Protein AF-A0A534CG71-F1 (afdb_monomer_lite)

Foldseek 3Di:
DDPPPDDPPPDPPPPVVVVPPPPDFDKDWQKKKKKKWADDPPDPDDDTRHIDIDIDGDPDVVRFVDKDKDKDWDADPRGIMMMIMIIGIDTDD

Sequence (93 aa):
MKLFKVSKIKNINKGFNNRFSNNKIPSFLSGIYLKLAGRVLTQRIQRRVKSKVIQLGSLAKIKARIINTNRFVNKNKRGTFSITIKTGHIIND

pLDDT: mean 79.91, std 15.72, range [44.38, 97.31]

Radius of gyration: 25.42 Å; chains: 1; bounding box: 66×57×42 Å

Secondary structure (DSSP, 8-state):
---------S-GGGGTTTTS------EEEEEEEEEEEE--SSSSS---EEEEEEEEE---TTT-SEEEEEEEEEEETTEEEEEEEEEEEEE--

Structure (mmCIF, N/CA/C/O backbone):
data_AF-A0A534CG71-F1
#
_entry.id   AF-A0A534CG71-F1
#
loop_
_atom_site.group_PDB
_atom_site.id
_atom_site.type_symbol
_atom_site.label_atom_id
_atom_site.label_alt_id
_atom_site.label_comp_id
_atom_site.label_asym_id
_atom_site.label_entity_id
_atom_site.label_seq_id
_atom_site.pdbx_PDB_ins_code
_atom_site.Cartn_x
_atom_site.Cartn_y
_atom_site.Cartn_z
_atom_site.occupancy
_atom_site.B_iso_or_equiv
_atom_site.auth_seq_id
_atom_site.auth_comp_id
_atom_site.auth_asym_id
_atom_site.auth_atom_id
_atom_site.pdbx_PDB_model_num
ATOM 1 N N . MET A 1 1 ? 52.419 -45.263 1.559 1.00 44.38 1 MET A N 1
ATOM 2 C CA . MET A 1 1 ? 51.048 -45.691 1.187 1.00 44.38 1 MET A CA 1
ATOM 3 C C . MET A 1 1 ? 50.361 -44.562 0.426 1.00 44.38 1 MET A C 1
ATOM 5 O O . MET A 1 1 ? 50.254 -43.468 0.960 1.00 44.38 1 MET A O 1
ATOM 9 N N . LYS A 1 2 ? 49.975 -44.782 -0.839 1.00 44.53 2 LYS A N 1
ATOM 10 C CA . LYS A 1 2 ? 49.358 -43.761 -1.710 1.00 44.53 2 LYS A CA 1
ATOM 11 C C . LYS A 1 2 ? 47.839 -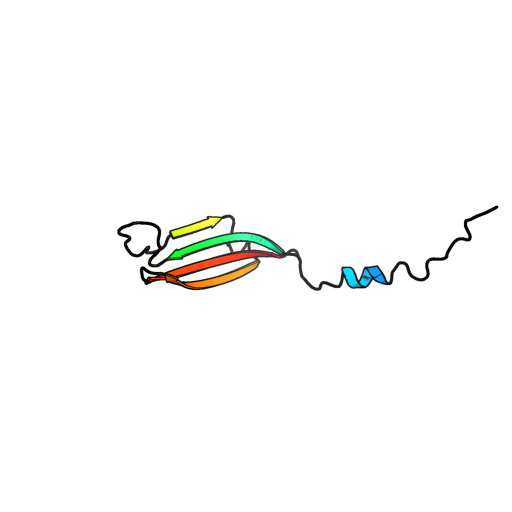43.767 -1.477 1.00 44.53 2 LYS A C 1
ATOM 13 O O . LYS A 1 2 ? 47.151 -44.670 -1.937 1.00 44.53 2 LYS A O 1
ATOM 18 N N . LEU A 1 3 ? 47.336 -42.792 -0.721 1.00 56.09 3 LEU A N 1
ATOM 19 C CA . LEU A 1 3 ? 45.971 -42.759 -0.170 1.00 56.09 3 LEU A CA 1
ATOM 20 C C . LEU A 1 3 ? 44.952 -41.972 -1.014 1.00 56.09 3 LEU A C 1
ATOM 22 O O . LEU A 1 3 ? 43.926 -41.548 -0.501 1.00 56.09 3 LEU A O 1
ATOM 26 N N . PHE A 1 4 ? 45.191 -41.799 -2.315 1.00 57.19 4 PHE A N 1
ATOM 27 C CA . PHE A 1 4 ? 44.242 -41.104 -3.191 1.00 57.19 4 PHE A CA 1
ATOM 28 C C . PHE A 1 4 ? 44.043 -41.877 -4.493 1.00 57.19 4 PHE A C 1
ATOM 30 O O . PHE A 1 4 ? 44.617 -41.570 -5.536 1.00 57.19 4 PHE A O 1
ATOM 37 N N . LYS A 1 5 ? 43.200 -42.911 -4.425 1.00 57.03 5 LYS A N 1
ATOM 38 C CA . LYS A 1 5 ? 42.538 -43.456 -5.612 1.00 57.03 5 LYS A CA 1
ATOM 39 C C . LYS A 1 5 ? 41.527 -42.399 -6.047 1.00 57.03 5 LYS A C 1
ATOM 41 O O . LYS A 1 5 ? 40.532 -42.196 -5.360 1.00 57.03 5 LYS A O 1
ATOM 46 N N . VAL A 1 6 ? 41.830 -41.686 -7.131 1.00 63.06 6 VAL A N 1
ATOM 47 C CA . VAL A 1 6 ? 40.974 -40.644 -7.717 1.00 63.06 6 VAL A CA 1
ATOM 48 C C . VAL A 1 6 ? 39.557 -41.198 -7.874 1.00 63.06 6 VAL A C 1
ATOM 50 O O . VAL A 1 6 ? 39.293 -42.035 -8.740 1.00 63.06 6 VAL A O 1
ATOM 53 N N . SER A 1 7 ? 38.641 -40.764 -7.011 1.00 60.12 7 SER A N 1
ATOM 54 C CA . SER A 1 7 ? 37.226 -41.067 -7.147 1.00 60.12 7 SER A CA 1
ATOM 55 C C . SER A 1 7 ? 36.691 -40.220 -8.299 1.00 60.12 7 SER A C 1
ATOM 57 O O . SER A 1 7 ? 36.523 -39.008 -8.195 1.00 60.12 7 SER A O 1
ATOM 59 N N . LYS A 1 8 ? 36.451 -40.852 -9.453 1.00 63.22 8 LYS A N 1
ATOM 60 C CA . LYS A 1 8 ? 35.696 -40.220 -10.541 1.00 63.22 8 LYS A CA 1
ATOM 61 C C . LYS A 1 8 ? 34.302 -39.890 -10.007 1.00 63.22 8 LYS A C 1
ATOM 63 O O . LYS A 1 8 ? 33.497 -40.794 -9.781 1.00 63.22 8 LYS A O 1
ATOM 68 N N . ILE A 1 9 ? 34.022 -38.605 -9.802 1.00 62.97 9 ILE A N 1
ATOM 69 C CA . ILE A 1 9 ? 32.695 -38.114 -9.427 1.00 62.97 9 ILE A CA 1
ATOM 70 C C . ILE A 1 9 ? 31.746 -38.440 -10.586 1.00 62.97 9 ILE A C 1
ATOM 72 O O . ILE A 1 9 ? 31.775 -37.807 -11.641 1.00 62.97 9 ILE A O 1
ATOM 76 N N . LYS A 1 10 ? 30.921 -39.475 -10.408 1.00 61.41 10 LYS A N 1
ATOM 77 C CA . LYS A 1 10 ? 29.875 -39.865 -11.357 1.00 61.41 10 LYS A CA 1
ATOM 78 C C . LYS A 1 10 ? 28.746 -38.829 -11.228 1.00 61.41 10 LYS A C 1
ATOM 80 O O . LYS A 1 10 ? 27.893 -38.953 -10.359 1.00 61.41 10 LYS A O 1
ATOM 85 N N . ASN A 1 11 ? 28.774 -37.805 -12.084 1.00 62.47 11 ASN A N 1
ATOM 86 C CA . ASN A 1 11 ? 27.792 -36.716 -12.235 1.00 62.47 11 ASN A CA 1
ATOM 87 C C . ASN A 1 11 ? 27.899 -35.526 -11.267 1.00 62.47 11 ASN A C 1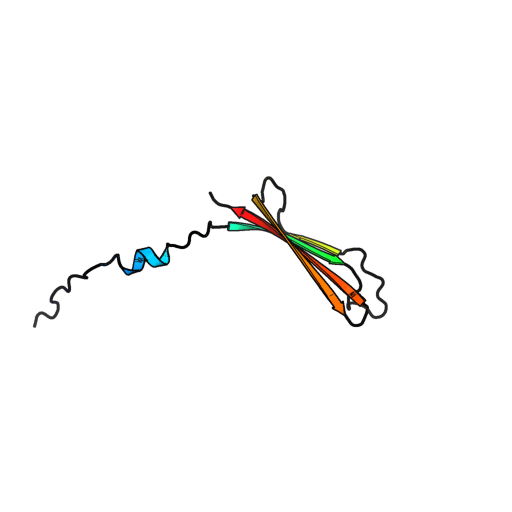
ATOM 89 O O . ASN A 1 11 ? 27.108 -35.382 -10.337 1.00 62.47 11 ASN A O 1
ATOM 93 N N . ILE A 1 12 ? 28.769 -34.577 -11.616 1.00 60.72 12 ILE A N 1
ATOM 94 C CA . ILE A 1 12 ? 28.816 -33.221 -11.035 1.00 60.72 12 ILE A CA 1
ATOM 95 C C . ILE A 1 12 ? 27.475 -32.474 -11.232 1.00 60.72 12 ILE A C 1
ATOM 97 O O . ILE A 1 12 ? 27.045 -31.708 -10.374 1.00 60.72 12 ILE A O 1
ATOM 101 N N . ASN A 1 13 ? 26.749 -32.760 -12.319 1.00 59.00 13 ASN A N 1
ATOM 102 C CA . ASN A 1 13 ? 25.582 -31.973 -12.736 1.00 59.00 13 ASN A CA 1
ATOM 103 C C . ASN A 1 13 ? 24.240 -32.423 -12.125 1.00 59.00 13 ASN A C 1
ATOM 105 O O . ASN A 1 13 ? 23.230 -31.747 -12.314 1.00 59.00 13 ASN A O 1
ATOM 109 N N . LYS A 1 14 ? 24.184 -33.540 -11.379 1.00 60.00 14 LYS A N 1
ATOM 110 C CA . LYS A 1 14 ? 22.902 -34.125 -10.921 1.00 60.00 14 LYS A CA 1
ATOM 111 C C . LYS A 1 14 ? 22.163 -33.255 -9.887 1.00 60.00 14 LYS A C 1
ATOM 113 O O . LYS A 1 14 ? 20.957 -33.394 -9.730 1.00 60.00 14 LYS A O 1
ATOM 118 N N . GLY A 1 15 ? 22.867 -32.345 -9.209 1.00 55.81 15 GLY A N 1
ATOM 119 C CA . GLY A 1 15 ? 22.290 -31.428 -8.215 1.00 55.81 15 GLY A CA 1
ATOM 120 C C . GLY A 1 15 ? 22.171 -29.965 -8.657 1.00 55.81 15 GLY A C 1
ATOM 121 O O . GLY A 1 15 ? 21.561 -2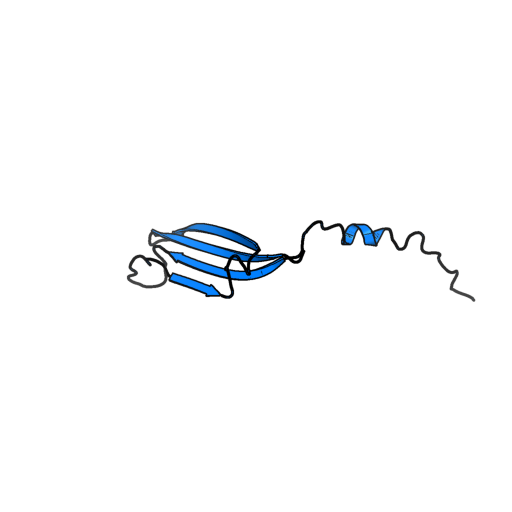9.178 -7.935 1.00 55.81 15 GLY A O 1
ATOM 122 N N . PHE A 1 16 ? 22.748 -29.588 -9.803 1.00 56.62 16 PHE A N 1
ATOM 123 C CA . PHE A 1 16 ? 22.779 -28.190 -10.253 1.00 56.62 16 PHE A CA 1
ATOM 124 C C . PHE A 1 16 ? 21.453 -27.787 -10.918 1.00 56.62 16 PHE A C 1
ATOM 126 O O . PHE A 1 16 ? 20.897 -26.734 -10.615 1.00 56.62 16 PHE A O 1
ATOM 133 N N . ASN A 1 17 ? 20.871 -28.680 -11.726 1.00 56.44 17 ASN A N 1
ATOM 134 C CA . ASN A 1 17 ? 19.670 -28.387 -12.518 1.00 56.44 17 ASN A CA 1
ATOM 135 C C . ASN A 1 17 ? 18.406 -28.158 -11.663 1.00 56.44 17 ASN A C 1
ATOM 137 O O . ASN A 1 17 ? 17.567 -27.338 -12.021 1.00 56.44 17 ASN A O 1
ATOM 141 N N . ASN A 1 18 ? 18.288 -28.800 -10.493 1.00 57.91 18 ASN A N 1
ATOM 142 C CA . ASN A 1 18 ? 17.124 -28.618 -9.612 1.00 57.91 18 ASN A CA 1
ATOM 143 C C . ASN A 1 18 ? 17.150 -27.317 -8.795 1.00 57.91 18 ASN A C 1
ATOM 145 O O . ASN A 1 18 ? 16.108 -26.910 -8.290 1.00 57.91 18 ASN A O 1
ATOM 149 N N . ARG A 1 19 ? 18.308 -26.659 -8.635 1.00 56.38 19 ARG A N 1
ATOM 150 C CA . ARG A 1 19 ? 18.406 -25.422 -7.833 1.00 56.38 19 ARG A CA 1
ATOM 151 C C . ARG A 1 19 ? 18.054 -24.166 -8.630 1.00 56.38 19 ARG A C 1
ATOM 153 O O . ARG A 1 19 ? 17.613 -23.188 -8.037 1.00 56.38 19 ARG A O 1
ATOM 160 N N . P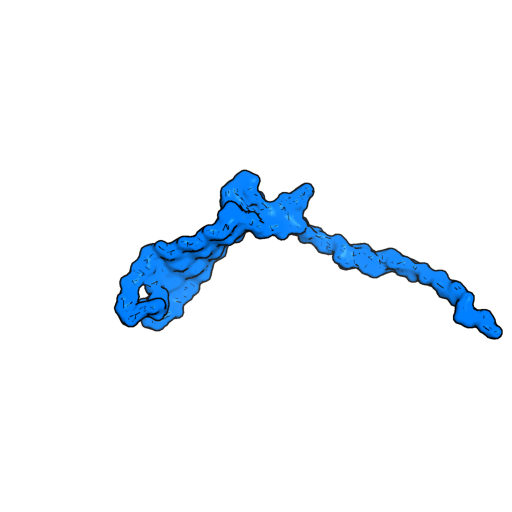HE A 1 20 ? 18.201 -24.214 -9.955 1.00 54.44 20 PHE A N 1
ATOM 161 C CA . PHE A 1 20 ? 17.904 -23.101 -10.865 1.00 54.44 20 PHE A CA 1
ATOM 162 C C . PHE A 1 20 ? 16.586 -23.268 -11.639 1.00 54.44 20 PHE A C 1
ATOM 164 O O . PHE A 1 20 ? 16.200 -22.375 -12.382 1.00 54.44 20 PHE A O 1
ATOM 171 N N . SER A 1 21 ? 15.837 -24.350 -11.402 1.00 54.72 21 SER A N 1
ATOM 172 C CA . SER A 1 21 ? 14.487 -24.586 -11.945 1.00 54.72 21 SER A CA 1
ATOM 173 C C . SER A 1 21 ? 13.398 -23.725 -11.269 1.00 54.72 21 SER A C 1
ATOM 175 O O . SER A 1 21 ? 12.250 -24.145 -11.119 1.00 54.72 21 SER A O 1
ATOM 177 N N . ASN A 1 22 ? 13.728 -22.516 -10.817 1.00 56.03 22 ASN A N 1
ATOM 178 C CA . ASN A 1 22 ? 12.710 -21.558 -10.410 1.00 56.03 22 ASN A CA 1
ATOM 179 C C . ASN A 1 22 ? 12.348 -20.720 -11.638 1.00 56.03 22 ASN A C 1
ATOM 181 O O . ASN A 1 22 ? 13.034 -19.752 -11.941 1.00 56.03 22 ASN A O 1
ATOM 185 N N . ASN A 1 23 ? 11.215 -21.023 -12.280 1.00 61.91 23 ASN A N 1
ATOM 186 C CA . ASN A 1 23 ? 10.558 -20.171 -13.290 1.00 61.91 23 ASN A CA 1
ATOM 187 C C . ASN A 1 23 ? 10.065 -18.818 -12.711 1.00 61.91 23 ASN A C 1
ATOM 189 O O . ASN A 1 23 ? 9.101 -18.228 -13.196 1.00 61.91 23 ASN A O 1
ATOM 193 N N . LYS A 1 24 ? 10.662 -18.337 -11.616 1.00 68.12 24 LYS A N 1
ATOM 194 C CA . LYS A 1 24 ? 10.297 -17.082 -10.967 1.00 68.12 24 LYS A CA 1
ATOM 195 C C . LYS A 1 24 ? 11.158 -15.984 -11.560 1.00 68.12 24 LYS A C 1
ATOM 197 O O . LYS A 1 24 ? 12.356 -15.924 -11.299 1.00 68.12 24 LYS A O 1
ATOM 202 N N . ILE A 1 25 ? 10.519 -15.122 -12.338 1.00 75.75 25 ILE A N 1
ATOM 203 C CA . ILE A 1 25 ? 11.154 -13.945 -12.918 1.00 75.75 25 ILE A CA 1
ATOM 204 C C . ILE A 1 25 ? 11.595 -13.032 -11.759 1.00 75.75 25 ILE A C 1
ATOM 206 O O . ILE A 1 25 ? 10.774 -12.734 -10.879 1.00 75.75 25 ILE A O 1
ATOM 210 N N . PRO A 1 26 ? 12.875 -12.625 -11.693 1.00 82.31 26 PRO A N 1
ATOM 211 C CA . PRO A 1 26 ? 13.351 -11.759 -10.626 1.00 82.31 26 PRO A CA 1
ATOM 212 C C . PRO A 1 26 ? 12.644 -10.401 -10.699 1.00 82.31 26 PRO A C 1
ATOM 214 O O . PRO A 1 26 ? 12.519 -9.798 -11.765 1.00 82.31 26 PRO A O 1
ATOM 217 N N . SER A 1 27 ? 12.174 -9.911 -9.549 1.00 87.25 27 SER A N 1
ATOM 218 C CA . SER A 1 27 ? 11.514 -8.608 -9.455 1.00 87.25 27 SER A CA 1
ATOM 219 C C . SER A 1 27 ? 12.067 -7.778 -8.304 1.00 87.25 27 SER A C 1
ATOM 221 O O . SER A 1 27 ? 12.349 -8.305 -7.226 1.00 87.25 27 SER A O 1
ATOM 223 N N . PHE A 1 28 ? 12.179 -6.471 -8.526 1.00 89.81 28 PHE A N 1
ATOM 224 C CA . PHE A 1 28 ? 12.640 -5.497 -7.541 1.00 89.81 28 PHE A CA 1
ATOM 225 C C . PHE A 1 28 ? 11.501 -4.581 -7.121 1.00 89.81 28 PHE A C 1
ATOM 227 O O . PHE A 1 28 ? 10.665 -4.186 -7.933 1.00 89.81 28 PHE A O 1
ATOM 234 N N . LEU A 1 29 ? 11.468 -4.214 -5.844 1.00 92.19 29 LEU A N 1
ATOM 235 C CA . LEU A 1 29 ? 10.460 -3.300 -5.325 1.00 92.19 29 LEU A CA 1
ATOM 236 C C . LEU A 1 29 ? 10.759 -1.865 -5.793 1.00 92.19 29 LEU A C 1
ATOM 238 O O . LEU A 1 29 ? 11.780 -1.289 -5.435 1.00 92.19 29 LEU A O 1
ATOM 242 N N . SER A 1 30 ? 9.853 -1.288 -6.581 1.00 93.62 30 SER A N 1
ATOM 243 C CA . SER A 1 30 ? 9.942 0.082 -7.112 1.00 93.62 30 SER A CA 1
ATOM 244 C C . SER A 1 30 ? 9.377 1.120 -6.139 1.00 93.62 30 SER A C 1
ATOM 246 O O . SER A 1 30 ? 9.882 2.240 -6.017 1.00 93.62 30 SER A O 1
ATOM 248 N N . GLY A 1 31 ? 8.319 0.747 -5.417 1.00 94.50 31 GLY A N 1
ATOM 249 C CA . GLY A 1 31 ? 7.673 1.629 -4.458 1.00 94.50 31 GLY A CA 1
ATOM 250 C C . GLY A 1 31 ? 6.585 0.944 -3.644 1.00 94.50 31 GLY A C 1
ATOM 251 O O . GLY A 1 31 ? 6.008 -0.066 -4.050 1.00 94.50 31 GLY A O 1
ATOM 252 N N . ILE A 1 32 ? 6.300 1.525 -2.483 1.00 95.62 32 ILE A N 1
ATOM 253 C CA . ILE A 1 32 ? 5.261 1.093 -1.555 1.00 95.62 32 ILE A CA 1
ATOM 254 C C . ILE A 1 32 ? 4.348 2.280 -1.258 1.00 95.62 32 ILE A C 1
ATOM 256 O O . ILE A 1 32 ? 4.793 3.381 -0.939 1.00 95.62 32 ILE A O 1
ATOM 260 N N . TYR A 1 33 ? 3.049 2.034 -1.314 1.00 96.81 33 TYR A N 1
ATOM 261 C CA . TYR A 1 33 ? 2.004 2.969 -0.932 1.00 96.81 33 TYR A CA 1
ATOM 262 C C . TYR A 1 33 ? 1.192 2.373 0.214 1.00 96.81 33 TYR A C 1
ATOM 264 O O . TYR A 1 33 ? 0.674 1.261 0.104 1.00 96.81 33 TYR A O 1
ATOM 272 N N . LEU A 1 34 ? 1.036 3.138 1.289 1.00 96.31 34 LEU A N 1
ATOM 273 C CA . LEU A 1 34 ? 0.262 2.778 2.470 1.00 96.31 34 LEU A CA 1
ATOM 274 C C . LEU A 1 34 ? -0.817 3.828 2.709 1.00 96.31 34 LEU A C 1
ATOM 276 O O . LEU A 1 34 ? -0.527 5.007 2.901 1.00 96.31 34 LEU A O 1
ATOM 280 N N . LYS A 1 35 ? -2.079 3.399 2.738 1.00 95.75 35 LYS A N 1
ATOM 281 C CA . LYS A 1 35 ? -3.223 4.244 3.093 1.00 95.75 35 LYS A CA 1
ATOM 282 C C . LYS A 1 35 ? -3.971 3.651 4.271 1.00 95.75 35 LYS A C 1
ATOM 284 O O . LYS A 1 35 ? -4.465 2.531 4.196 1.00 95.75 35 LYS A O 1
ATOM 289 N N . LEU A 1 36 ? -4.126 4.450 5.316 1.00 93.44 36 LEU A N 1
ATOM 290 C CA . LEU A 1 36 ? -4.901 4.139 6.507 1.00 93.44 36 LEU A CA 1
ATOM 291 C C . LEU A 1 36 ? -6.153 5.021 6.541 1.00 93.44 36 LEU A C 1
ATOM 293 O O . LEU A 1 36 ? -6.070 6.246 6.440 1.00 93.44 36 LEU A O 1
ATOM 297 N N . ALA A 1 37 ? -7.324 4.405 6.661 1.00 92.44 37 ALA A N 1
ATOM 298 C CA . ALA A 1 37 ? -8.603 5.110 6.699 1.00 92.44 37 ALA A CA 1
ATOM 299 C C . ALA A 1 37 ? -9.568 4.462 7.698 1.00 92.44 37 ALA A C 1
ATOM 301 O O . ALA A 1 37 ? -9.499 3.259 7.949 1.00 92.44 37 ALA A O 1
ATOM 302 N N . GLY A 1 38 ? -10.501 5.249 8.237 1.00 90.81 38 GLY A N 1
ATOM 303 C CA . GLY A 1 38 ? -11.512 4.775 9.187 1.00 90.81 38 GLY A CA 1
ATOM 304 C C . GLY A 1 38 ? -11.235 5.199 10.628 1.00 90.81 38 GLY A C 1
ATOM 305 O O . GLY A 1 38 ? -10.635 6.245 10.875 1.00 90.81 38 GLY A O 1
ATOM 306 N N . ARG A 1 39 ? -11.749 4.439 11.597 1.00 87.44 39 ARG A N 1
ATOM 307 C CA . ARG A 1 39 ? -11.631 4.768 13.028 1.00 87.44 39 ARG A CA 1
ATOM 308 C C . ARG A 1 39 ? -10.427 4.031 13.596 1.00 87.44 39 ARG A C 1
ATOM 310 O O . ARG A 1 39 ? -10.465 2.815 13.689 1.00 87.44 39 ARG A O 1
ATOM 317 N N . VAL A 1 40 ? -9.354 4.742 13.931 1.00 82.94 40 VAL A N 1
ATOM 318 C CA . VAL A 1 40 ? -8.087 4.154 14.414 1.00 82.94 40 VAL A CA 1
ATOM 319 C C . VAL A 1 40 ? -7.950 4.412 15.920 1.00 82.94 40 VAL A C 1
ATOM 321 O O . VAL A 1 40 ? -8.648 5.263 16.461 1.00 82.94 40 VAL A O 1
ATOM 324 N N . LEU A 1 41 ? -7.137 3.625 16.628 1.00 73.12 41 LEU A N 1
ATOM 325 C CA . LEU A 1 41 ? -7.055 3.634 18.098 1.00 73.12 41 LEU A CA 1
ATOM 326 C C . LEU A 1 41 ? -6.179 4.757 18.691 1.00 73.12 41 LEU A C 1
ATOM 328 O O . LEU A 1 41 ? -5.974 4.776 19.900 1.00 73.12 41 LEU A O 1
ATOM 332 N N . THR A 1 42 ? -5.649 5.676 17.885 1.00 72.69 42 THR A N 1
ATOM 333 C CA . THR A 1 42 ? -4.503 6.512 18.268 1.00 72.69 42 THR A CA 1
ATOM 334 C C . THR A 1 42 ? -4.798 7.690 19.217 1.00 72.69 42 THR A C 1
ATOM 336 O O . THR A 1 42 ? -3.835 8.255 19.722 1.00 72.69 42 THR A O 1
ATOM 339 N N . GLN A 1 43 ? -6.053 8.067 19.529 1.00 61.28 43 GLN A N 1
ATOM 340 C CA . GLN A 1 43 ? -6.368 9.168 20.476 1.00 61.28 43 GLN A CA 1
ATOM 341 C C . GLN A 1 43 ? -7.660 8.960 21.305 1.00 61.28 43 GLN A C 1
ATOM 343 O O . GLN A 1 43 ? -8.594 8.285 20.867 1.00 61.28 43 GLN A O 1
ATOM 348 N N . ARG A 1 44 ? -7.733 9.582 22.505 1.00 63.88 44 ARG A N 1
ATOM 349 C CA . ARG A 1 44 ? -8.858 9.495 23.476 1.00 63.88 44 ARG A CA 1
ATOM 350 C C . ARG A 1 44 ? -10.223 9.820 22.844 1.00 63.88 44 ARG A C 1
ATOM 352 O O . ARG A 1 44 ? -11.152 9.025 22.997 1.00 63.88 44 ARG A O 1
ATOM 359 N N . ILE A 1 45 ? -10.312 10.893 22.055 1.00 62.25 45 ILE A N 1
ATOM 360 C CA . ILE A 1 45 ? -11.494 11.293 21.272 1.00 62.25 45 ILE A CA 1
ATOM 361 C C . ILE A 1 45 ? -11.057 11.408 19.813 1.00 62.25 45 ILE A C 1
ATOM 363 O O . ILE A 1 45 ? -10.543 12.441 19.399 1.00 62.25 45 ILE A O 1
ATOM 367 N N . GLN A 1 46 ? -11.205 10.342 19.024 1.00 59.62 46 GLN A N 1
ATOM 368 C CA . GLN A 1 46 ? -10.733 10.368 17.640 1.00 59.62 46 GLN A CA 1
ATOM 369 C C . GLN A 1 46 ? -11.884 10.390 16.636 1.00 59.62 46 GLN A C 1
ATOM 371 O O . GLN A 1 46 ? -12.677 9.449 16.534 1.00 59.62 46 GLN A O 1
ATOM 376 N N . ARG A 1 47 ? -11.948 11.487 15.871 1.00 68.81 47 ARG A N 1
ATOM 377 C CA . ARG A 1 47 ? -12.742 11.592 14.641 1.00 68.81 47 ARG A CA 1
ATOM 378 C C . ARG A 1 47 ? -12.284 10.530 13.636 1.00 68.81 47 ARG A C 1
ATOM 380 O O . ARG A 1 47 ? -11.131 10.104 13.634 1.00 68.81 47 ARG A O 1
ATOM 387 N N . ARG A 1 48 ? -13.197 10.113 12.751 1.00 70.62 48 ARG A N 1
ATOM 388 C CA . ARG A 1 48 ? -12.888 9.220 11.622 1.00 70.62 48 ARG A CA 1
ATOM 389 C C . ARG A 1 48 ? -11.731 9.819 10.814 1.00 70.62 48 ARG A C 1
ATOM 391 O O . ARG A 1 48 ? -11.856 10.930 10.304 1.00 70.62 48 ARG A O 1
ATOM 398 N N . VAL A 1 49 ? -10.632 9.081 10.666 1.00 75.50 49 VAL A N 1
ATOM 399 C CA . VAL A 1 49 ? -9.531 9.470 9.780 1.00 75.50 49 VAL A CA 1
ATOM 400 C C . VAL A 1 49 ? -10.050 9.356 8.348 1.00 75.50 49 VAL A C 1
ATOM 402 O O . VAL A 1 49 ? -10.349 8.247 7.895 1.00 75.50 49 VAL A O 1
ATOM 405 N N . LYS A 1 50 ? -10.197 10.494 7.648 1.00 78.31 50 LYS A N 1
ATOM 406 C CA . LYS A 1 50 ? -10.660 10.521 6.246 1.00 78.31 50 LYS A CA 1
ATOM 407 C C . LYS A 1 50 ? -9.714 9.702 5.358 1.00 78.31 50 LYS A C 1
ATOM 409 O O . LYS A 1 50 ? -10.156 8.765 4.701 1.00 78.31 50 LYS A O 1
ATOM 414 N N . SER A 1 51 ? -8.412 9.982 5.427 1.00 85.94 51 SER A N 1
ATOM 415 C CA . SER A 1 51 ? -7.341 9.095 4.957 1.00 85.94 51 SER A CA 1
ATOM 416 C C . SER A 1 51 ? -5.975 9.663 5.324 1.00 85.94 51 SER A C 1
ATOM 418 O O . SER A 1 51 ? -5.724 10.834 5.053 1.00 85.94 51 SER A O 1
ATOM 420 N N . LYS A 1 52 ? -5.079 8.836 5.862 1.00 91.62 52 LYS A N 1
ATOM 421 C CA . LYS A 1 52 ? -3.652 9.148 5.989 1.00 91.62 52 LYS A CA 1
ATOM 422 C C . LYS A 1 52 ? -2.881 8.282 5.001 1.00 91.62 52 LYS A C 1
ATOM 424 O O . LYS A 1 52 ? -3.104 7.073 4.958 1.00 91.62 52 LYS A O 1
ATOM 429 N N . VAL A 1 53 ? -2.032 8.902 4.190 1.00 94.62 53 VAL A N 1
ATOM 430 C CA . VAL A 1 53 ? -1.302 8.240 3.104 1.00 94.62 53 VAL A CA 1
ATO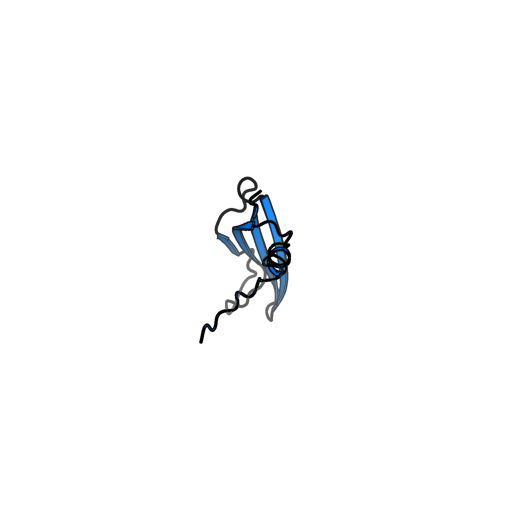M 431 C C . VAL A 1 53 ? 0.187 8.485 3.281 1.00 94.62 53 VAL A C 1
ATOM 433 O O . VAL A 1 53 ? 0.591 9.602 3.585 1.00 94.62 53 VAL A O 1
ATOM 436 N N . ILE A 1 54 ? 0.979 7.437 3.085 1.00 95.56 54 ILE A N 1
ATOM 437 C CA . ILE A 1 54 ? 2.435 7.491 3.010 1.00 95.56 54 ILE A CA 1
ATOM 438 C C . ILE A 1 54 ? 2.832 6.731 1.748 1.00 95.56 54 ILE A C 1
ATOM 440 O O . ILE A 1 54 ? 2.349 5.622 1.513 1.00 95.56 54 ILE A O 1
ATOM 444 N N . GLN A 1 55 ? 3.689 7.328 0.930 1.00 95.00 55 GLN A N 1
ATOM 445 C CA . GLN A 1 55 ? 4.243 6.686 -0.253 1.00 95.00 55 GLN A CA 1
ATOM 446 C C . GLN A 1 55 ? 5.761 6.811 -0.222 1.00 95.00 55 GLN A C 1
ATOM 448 O O . GLN A 1 55 ? 6.287 7.895 0.012 1.00 95.00 55 GLN A O 1
ATOM 453 N N . LEU A 1 56 ? 6.439 5.696 -0.472 1.00 95.19 56 LEU A N 1
ATOM 454 C CA . LEU A 1 56 ? 7.887 5.613 -0.607 1.00 95.19 56 LEU A CA 1
ATOM 455 C C . LEU A 1 56 ? 8.214 5.004 -1.971 1.00 95.19 56 LEU A C 1
ATOM 457 O O . LEU A 1 56 ? 7.591 4.025 -2.381 1.00 95.19 56 LEU A O 1
ATOM 461 N N . GLY A 1 57 ? 9.183 5.580 -2.678 1.00 93.12 57 GLY A N 1
ATOM 462 C CA . GLY A 1 57 ? 9.533 5.153 -4.034 1.00 93.12 57 GLY A CA 1
ATOM 463 C C . GLY A 1 57 ? 8.460 5.484 -5.080 1.00 93.12 57 GLY A C 1
ATOM 464 O O . GLY A 1 57 ? 7.598 6.348 -4.883 1.00 93.12 57 GLY A O 1
ATOM 465 N N . SER A 1 58 ? 8.521 4.805 -6.226 1.00 89.69 58 SER A N 1
ATOM 466 C CA . SER A 1 58 ? 7.667 5.094 -7.380 1.00 89.69 58 SER A CA 1
ATOM 467 C C . SER A 1 58 ? 6.674 3.970 -7.668 1.00 89.69 58 SER A C 1
ATOM 469 O O . SER A 1 58 ? 7.027 2.799 -7.720 1.00 89.69 58 SER A O 1
ATOM 471 N N . LEU A 1 59 ? 5.415 4.347 -7.896 1.00 91.50 59 LEU A N 1
ATOM 472 C CA . LEU A 1 59 ? 4.369 3.473 -8.444 1.00 91.50 59 LEU A CA 1
ATOM 473 C C . LEU A 1 59 ? 3.941 3.925 -9.852 1.00 91.50 59 LEU A C 1
ATOM 475 O O . LEU A 1 59 ? 2.872 3.553 -10.332 1.00 91.50 59 LEU A O 1
ATOM 479 N N . ALA A 1 60 ? 4.733 4.777 -10.508 1.00 88.38 60 ALA A N 1
ATOM 480 C CA . ALA A 1 60 ? 4.427 5.234 -11.858 1.00 88.38 60 ALA A CA 1
ATOM 481 C C . ALA A 1 60 ? 4.504 4.057 -12.840 1.00 88.38 60 ALA A C 1
ATOM 483 O O . ALA A 1 60 ? 5.445 3.274 -12.763 1.00 88.38 60 ALA A O 1
ATOM 484 N N . LYS A 1 61 ? 3.572 3.967 -13.798 1.00 82.00 61 LYS A N 1
ATOM 485 C CA . LYS A 1 61 ? 3.516 2.861 -14.779 1.00 82.00 61 LYS A CA 1
ATOM 486 C C . LYS A 1 61 ? 4.812 2.672 -15.577 1.00 82.00 61 LYS A C 1
ATOM 488 O O . LYS A 1 61 ? 5.151 1.552 -15.921 1.00 82.00 61 LYS A O 1
ATOM 493 N N . ILE A 1 62 ? 5.541 3.759 -15.841 1.00 85.06 62 ILE A N 1
ATOM 494 C CA . ILE A 1 62 ? 6.838 3.719 -16.538 1.00 85.06 62 ILE A CA 1
ATOM 495 C C . ILE A 1 62 ? 7.892 2.977 -15.701 1.00 85.06 62 ILE A C 1
ATOM 497 O O . ILE A 1 62 ? 8.745 2.290 -16.248 1.00 85.06 62 ILE A O 1
ATOM 501 N N . LYS A 1 63 ? 7.840 3.116 -14.370 1.00 81.62 63 LYS A N 1
ATOM 502 C CA . LYS A 1 63 ? 8.826 2.536 -13.448 1.00 81.62 63 LYS A CA 1
ATOM 503 C C . LYS A 1 63 ? 8.379 1.203 -12.854 1.00 81.62 63 LYS A C 1
ATOM 505 O O . LYS A 1 63 ? 9.216 0.350 -12.625 1.00 81.62 63 LYS A O 1
ATOM 510 N N . ALA A 1 64 ? 7.094 1.008 -12.582 1.00 83.38 64 ALA A N 1
ATOM 511 C CA . ALA A 1 64 ? 6.553 -0.233 -12.042 1.00 83.38 64 ALA A CA 1
ATOM 512 C C . ALA A 1 64 ? 5.773 -0.968 -13.136 1.00 83.38 64 ALA A C 1
ATOM 514 O O . ALA A 1 64 ? 4.701 -0.516 -13.538 1.00 83.38 64 ALA A O 1
ATOM 515 N N . ARG A 1 65 ? 6.298 -2.113 -13.587 1.00 87.25 65 ARG A N 1
ATOM 516 C CA . ARG A 1 65 ? 5.631 -2.981 -14.571 1.00 87.25 65 ARG A CA 1
ATOM 517 C C . ARG A 1 65 ? 4.433 -3.704 -13.965 1.00 87.25 65 ARG A C 1
ATOM 519 O O . ARG A 1 65 ? 3.400 -3.826 -14.613 1.00 87.25 65 ARG A O 1
ATOM 526 N N . ILE A 1 66 ? 4.556 -4.147 -12.713 1.00 89.12 66 ILE A N 1
ATOM 527 C CA . ILE A 1 66 ? 3.462 -4.769 -11.960 1.00 89.12 66 ILE A CA 1
ATOM 528 C C . ILE A 1 66 ? 3.124 -3.888 -10.768 1.00 89.12 66 ILE A C 1
ATOM 530 O O . ILE A 1 66 ? 4.004 -3.495 -10.004 1.00 89.12 66 ILE A O 1
ATOM 534 N N . ILE A 1 67 ? 1.837 -3.603 -10.585 1.00 93.00 67 ILE A N 1
ATOM 535 C CA . ILE A 1 67 ? 1.327 -2.919 -9.398 1.00 93.00 67 ILE A CA 1
ATOM 536 C C . ILE A 1 67 ? 0.326 -3.847 -8.723 1.00 93.00 67 ILE A C 1
ATOM 538 O O . ILE A 1 67 ? -0.774 -4.056 -9.229 1.00 93.00 67 ILE A O 1
ATOM 542 N N . ASN A 1 68 ? 0.696 -4.363 -7.557 1.00 92.62 68 ASN A N 1
ATOM 543 C CA . ASN A 1 68 ? -0.186 -5.180 -6.739 1.00 92.62 68 ASN A CA 1
ATOM 544 C C . ASN A 1 68 ? -0.893 -4.292 -5.727 1.00 92.62 68 ASN A C 1
ATOM 546 O O . ASN A 1 68 ? -0.264 -3.486 -5.042 1.00 92.62 68 ASN A O 1
ATOM 550 N N . THR A 1 69 ? -2.210 -4.435 -5.615 1.00 95.81 69 THR A N 1
ATOM 551 C CA . THR A 1 69 ? -3.017 -3.660 -4.672 1.00 95.81 69 THR A CA 1
ATOM 552 C C . THR A 1 69 ? -3.819 -4.589 -3.791 1.00 95.81 69 THR A C 1
ATOM 554 O O . THR A 1 69 ? -4.596 -5.392 -4.296 1.00 95.81 69 THR A O 1
ATOM 557 N N . ASN A 1 70 ? -3.674 -4.444 -2.479 1.00 97.31 70 ASN A N 1
ATOM 558 C CA . ASN A 1 70 ? -4.434 -5.227 -1.520 1.00 97.31 70 ASN A CA 1
ATOM 559 C C . ASN A 1 70 ? -5.005 -4.325 -0.422 1.00 97.31 70 ASN A C 1
ATOM 561 O O . ASN A 1 70 ? -4.410 -3.310 -0.044 1.00 97.31 70 ASN A O 1
ATOM 565 N N . ARG A 1 71 ? -6.188 -4.673 0.078 1.00 96.44 71 ARG A N 1
ATOM 566 C CA . ARG A 1 71 ? -6.875 -3.933 1.130 1.00 96.44 71 ARG A CA 1
ATOM 567 C C . ARG A 1 71 ? -7.277 -4.885 2.238 1.00 96.44 71 ARG A C 1
ATOM 569 O O . ARG A 1 71 ? -8.104 -5.765 2.044 1.00 96.44 71 ARG A O 1
ATOM 576 N N . PHE A 1 72 ? -6.766 -4.607 3.424 1.00 96.50 72 PHE A N 1
ATOM 577 C CA . PHE A 1 72 ? -7.220 -5.229 4.649 1.00 96.50 72 PHE A CA 1
ATOM 578 C C . PHE A 1 72 ? -8.280 -4.351 5.315 1.00 96.50 72 PHE A C 1
ATOM 580 O O . PHE A 1 72 ? -8.110 -3.132 5.420 1.00 96.50 72 PHE A O 1
ATOM 587 N N . VAL A 1 73 ? -9.375 -4.959 5.764 1.00 95.88 73 VAL A N 1
ATOM 588 C CA . VAL A 1 73 ? -10.458 -4.285 6.489 1.00 95.88 73 VAL A CA 1
ATOM 589 C C . VAL A 1 73 ? -10.717 -5.054 7.772 1.00 95.88 73 VAL A C 1
ATOM 591 O O . VAL A 1 73 ? -10.871 -6.269 7.741 1.00 95.88 73 VAL A O 1
ATOM 594 N N . ASN A 1 74 ? -10.766 -4.347 8.897 1.00 95.38 74 ASN A N 1
ATOM 595 C CA . ASN A 1 74 ? -11.059 -4.951 10.192 1.00 95.38 74 ASN A CA 1
ATOM 596 C C . ASN A 1 74 ? -11.791 -3.951 11.100 1.00 95.38 74 ASN A C 1
ATOM 598 O O . ASN A 1 74 ? -11.854 -2.751 10.823 1.00 95.38 74 ASN A O 1
ATOM 602 N N . LYS A 1 75 ? -12.369 -4.445 12.190 1.00 92.19 75 LYS A N 1
ATOM 603 C CA . LYS A 1 75 ? -13.050 -3.675 13.222 1.00 92.19 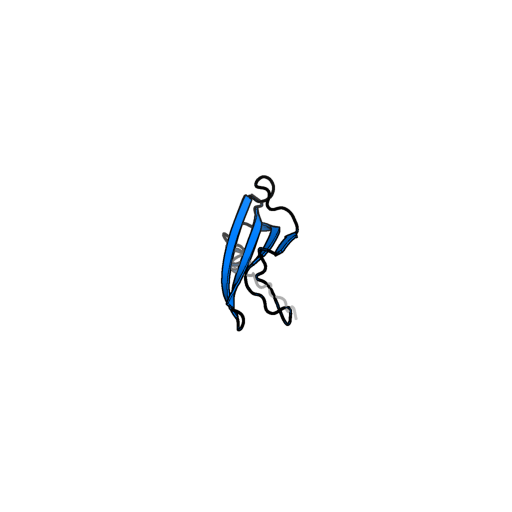75 LYS A CA 1
ATOM 604 C C . LYS A 1 75 ? -12.189 -3.643 14.482 1.00 92.19 75 LYS A C 1
ATOM 606 O O . LYS A 1 75 ? -11.677 -4.658 14.932 1.00 92.19 75 LYS A O 1
ATOM 611 N N . ASN A 1 76 ? -12.037 -2.464 15.069 1.00 88.75 76 ASN A N 1
ATOM 612 C CA . ASN A 1 76 ? -11.494 -2.297 16.415 1.00 88.75 76 ASN A CA 1
ATOM 613 C C . ASN A 1 76 ? -12.605 -1.856 17.383 1.00 88.75 76 ASN A C 1
ATOM 615 O O . ASN A 1 76 ? -13.745 -1.639 16.968 1.00 88.75 76 ASN A O 1
ATOM 619 N N . LYS A 1 77 ? -12.272 -1.660 18.668 1.00 87.69 77 LYS A N 1
ATOM 620 C CA . LYS A 1 77 ? -13.223 -1.190 19.699 1.00 87.69 77 LYS A CA 1
ATOM 621 C C . LYS A 1 77 ? -13.974 0.097 19.318 1.00 87.69 77 LYS A C 1
ATOM 623 O O . LYS A 1 77 ? -15.072 0.322 19.807 1.00 87.69 77 LYS A O 1
ATOM 628 N N . ARG A 1 78 ? -13.401 0.950 18.459 1.00 85.00 78 ARG A N 1
ATOM 629 C CA . ARG A 1 78 ? -14.001 2.228 18.037 1.00 85.00 78 ARG A CA 1
ATOM 630 C C . ARG A 1 78 ? -14.797 2.123 16.736 1.00 85.00 78 ARG A C 1
ATOM 632 O O . ARG A 1 78 ? -15.574 3.033 16.452 1.00 85.00 78 ARG A O 1
ATOM 639 N N . GLY A 1 79 ? -14.588 1.079 15.939 1.00 88.56 79 GLY A N 1
ATOM 640 C CA . GLY A 1 79 ? -15.294 0.810 14.689 1.00 88.56 79 GLY A CA 1
ATOM 641 C C . GLY A 1 79 ? -14.378 0.282 13.586 1.00 88.56 79 GLY A C 1
ATOM 642 O O . GLY A 1 79 ? -13.279 -0.209 13.832 1.00 88.56 79 GLY A O 1
ATOM 643 N N . THR A 1 80 ? -14.851 0.353 12.347 1.00 92.88 80 THR A N 1
ATOM 644 C CA . THR A 1 80 ? -14.143 -0.226 11.200 1.00 92.88 80 THR A CA 1
ATOM 645 C C . THR A 1 80 ? -12.991 0.665 10.732 1.00 92.88 80 THR A C 1
ATOM 647 O O . THR A 1 80 ? -13.115 1.894 10.641 1.00 92.88 80 THR A O 1
ATOM 650 N N . PHE A 1 81 ? -11.873 0.033 10.392 1.00 93.25 81 PHE A N 1
ATOM 651 C CA . PHE A 1 81 ? -10.722 0.645 9.748 1.00 93.25 81 PHE A CA 1
ATOM 652 C C . PHE A 1 81 ? -10.259 -0.194 8.557 1.00 93.25 81 PHE A C 1
ATOM 654 O O . PHE A 1 81 ? -10.581 -1.373 8.426 1.00 93.25 81 PHE A O 1
ATOM 661 N N . SER A 1 82 ? -9.506 0.445 7.669 1.00 94.94 82 SER A N 1
ATOM 662 C CA . SER A 1 82 ? -8.924 -0.202 6.502 1.00 94.94 82 SER A CA 1
ATOM 663 C C . SER A 1 82 ? -7.484 0.240 6.298 1.00 94.94 82 SER A C 1
ATOM 665 O O . SER A 1 82 ? -7.142 1.407 6.517 1.00 94.94 82 SER A O 1
ATOM 667 N N . ILE A 1 83 ? -6.667 -0.706 5.854 1.00 95.31 83 ILE A N 1
ATOM 668 C CA . ILE A 1 83 ? -5.280 -0.508 5.457 1.00 95.31 83 ILE A CA 1
ATOM 669 C C . ILE A 1 83 ? -5.192 -0.949 4.001 1.00 95.31 83 ILE A C 1
ATOM 671 O O . ILE A 1 83 ? -5.455 -2.101 3.673 1.00 95.31 83 ILE A O 1
ATOM 675 N N . THR A 1 84 ? -4.884 -0.017 3.108 1.00 97.25 84 THR A N 1
ATOM 676 C CA . THR A 1 84 ? -4.633 -0.313 1.697 1.00 97.25 84 THR A CA 1
ATOM 677 C C . THR A 1 84 ? -3.137 -0.253 1.451 1.00 97.25 84 THR A C 1
ATOM 679 O O . THR A 1 84 ? -2.509 0.766 1.736 1.00 97.25 84 THR A O 1
ATOM 682 N N . ILE A 1 85 ? -2.597 -1.333 0.901 1.00 97.00 85 ILE A N 1
ATOM 683 C CA . ILE A 1 85 ? -1.201 -1.472 0.509 1.00 97.00 85 ILE A CA 1
ATOM 684 C C . ILE A 1 85 ? -1.173 -1.544 -1.015 1.00 97.00 85 ILE A C 1
ATOM 686 O O . ILE A 1 85 ? -1.939 -2.301 -1.616 1.00 97.00 85 ILE A O 1
ATOM 690 N N . LYS A 1 86 ? -0.303 -0.762 -1.650 1.00 96.44 86 LYS A N 1
ATOM 691 C CA . LYS A 1 86 ? 0.066 -0.994 -3.046 1.00 96.44 86 LYS A CA 1
ATOM 692 C C . LYS A 1 86 ? 1.572 -1.172 -3.141 1.00 96.44 86 LYS A C 1
ATOM 694 O O . LYS A 1 86 ? 2.305 -0.374 -2.561 1.00 96.44 86 LYS A O 1
ATOM 699 N N . THR A 1 87 ? 2.018 -2.184 -3.869 1.00 94.88 87 THR A N 1
ATOM 700 C CA . THR A 1 87 ? 3.436 -2.427 -4.143 1.00 94.88 87 THR A CA 1
ATOM 701 C C . THR A 1 87 ? 3.671 -2.366 -5.644 1.00 94.88 87 THR A C 1
ATOM 703 O O . THR A 1 87 ? 2.929 -2.961 -6.423 1.00 94.88 87 THR A O 1
ATOM 706 N N . GLY A 1 88 ? 4.674 -1.599 -6.055 1.00 94.88 88 GLY A N 1
ATOM 707 C CA . GLY A 1 88 ? 5.147 -1.549 -7.434 1.00 94.88 88 GLY A CA 1
ATOM 708 C C . GLY A 1 88 ? 6.379 -2.429 -7.593 1.00 94.88 88 GLY A C 1
ATOM 709 O O . GLY A 1 88 ? 7.291 -2.336 -6.775 1.00 94.88 88 GLY A O 1
ATOM 710 N N . HIS A 1 89 ? 6.427 -3.244 -8.642 1.00 93.38 89 HIS A N 1
ATOM 711 C CA . HIS A 1 89 ? 7.553 -4.115 -8.963 1.00 93.38 89 HIS A CA 1
ATOM 712 C C . HIS A 1 89 ? 8.126 -3.786 -10.348 1.00 93.38 89 HIS A C 1
ATOM 714 O O . HIS A 1 89 ? 7.384 -3.620 -11.322 1.00 93.38 89 HIS A O 1
ATOM 720 N N . ILE A 1 90 ? 9.453 -3.701 -10.419 1.00 92.81 90 ILE A N 1
ATOM 721 C CA . ILE A 1 90 ? 10.243 -3.709 -11.653 1.00 92.81 90 ILE A CA 1
ATOM 722 C C . ILE A 1 90 ? 10.565 -5.166 -11.964 1.00 92.81 90 ILE A C 1
ATOM 724 O O . ILE A 1 90 ? 11.026 -5.890 -11.084 1.00 92.81 90 ILE A O 1
ATOM 728 N N . ILE A 1 91 ? 10.306 -5.582 -13.197 1.00 88.00 91 ILE A N 1
ATOM 729 C CA . ILE A 1 91 ? 10.696 -6.896 -13.706 1.00 88.00 91 ILE A CA 1
ATOM 730 C C . ILE A 1 91 ? 11.956 -6.687 -14.537 1.00 88.00 91 ILE A C 1
ATOM 732 O O . ILE A 1 91 ? 11.965 -5.793 -15.388 1.00 88.00 91 ILE A O 1
ATOM 736 N N . ASN A 1 92 ? 12.988 -7.485 -14.269 1.00 75.00 92 ASN A N 1
ATOM 737 C CA . ASN A 1 92 ? 14.130 -7.587 -15.165 1.00 75.00 92 ASN A CA 1
ATOM 738 C C . ASN A 1 92 ? 13.809 -8.694 -16.167 1.00 75.00 92 ASN A C 1
ATOM 740 O O . ASN A 1 92 ? 13.828 -9.869 -15.795 1.00 75.00 92 ASN A O 1
ATOM 744 N N . ASP A 1 93 ? 13.443 -8.278 -17.377 1.00 67.44 93 ASP A N 1
ATOM 745 C CA . ASP A 1 93 ? 13.357 -9.159 -18.545 1.00 67.44 93 ASP A CA 1
ATOM 746 C C . ASP A 1 93 ? 14.759 -9.413 -19.113 1.00 67.44 93 ASP A C 1
ATOM 748 O O . ASP A 1 93 ? 15.584 -8.466 -19.071 1.00 67.44 93 ASP A O 1
#